Protein AF-A0A2P2K068-F1 (afdb_monomer)

Radius of gyration: 18.0 Å; Cα contacts (8 Å, |Δi|>4): 274; chains: 1; bounding box: 45×31×57 Å

Nearest PDB structures (foldseek):
  8e28-assembly1_A  TM=6.697E-01  e=1.776E-04  Homo sapiens
  8e29-assembly1_A  TM=6.678E-01  e=9.576E-04  Homo sapiens
  8e2a-assembly1_A  TM=6.543E-01  e=8.526E-04  Homo sapiens
  5xgu-assembly2_B  TM=5.457E-01  e=2.888E-03  Escherichia coli DEC6A
  5xgu-assembly1_A  TM=5.572E-01  e=1.234E-02  Escherichia coli DEC6A

Secondary structure (DSSP, 8-state):
-HHHHHHHSEEEEEEEEEEE-SSEEEEEETTTTEEEEEE-TTBTTEEEEEEGGGTEEEEEE--S----SSS-TT-PBPGGGTEEEE-TTGGG-TT-S------------------TTSSPPEESSEEEETT-EEEEEEEEE--SSS--EEEEEEEEE-S--

Mean predicted aligned error: 11.6 Å

Organism: Rhizophora mucronata (NCBI:txid61149)

InterPro domains:
  IPR050180 RNR Ribonuclease [PTHR23355] (1-158)

Solvent-accessible surface area (backbone atoms only — not comparable to full-atom values): 10003 Å² total; per-residue (Å²): 108,68,73,50,27,73,71,58,53,59,44,81,44,60,25,34,27,75,40,74,59,84,46,39,34,31,32,35,30,69,92,74,75,43,77,47,75,48,65,63,55,58,31,46,54,50,45,76,46,66,38,77,95,73,62,30,38,37,41,31,78,45,88,70,84,69,80,62,92,68,74,74,97,82,76,65,42,61,45,71,71,44,34,49,76,43,58,73,76,68,74,77,68,84,87,76,87,80,92,83,81,91,83,87,89,74,95,68,79,80,70,88,70,76,61,95,84,73,74,68,58,44,53,61,69,34,80,47,47,69,65,38,77,44,42,27,36,35,26,65,35,71,63,78,97,49,74,76,44,78,42,65,20,37,29,30,26,48,93,77,130

pLDDT: mean 76.34, std 20.81, range [30.78, 97.69]

Sequence (161 aa):
MWALLKKREVILSEARVLGLGPRFMSIYIGKLAVERRIYYDDIENLKVEWLEATSALVLNLFVRKRSSRRSGPGYYRALEDVAWVVDPYDLGETGTFGQNAKEPGAAARRIDFIPRSVIDPMVFPLTIRLLSTIPVALHAVGGGDGPIDIGVRLLISSYLR

Structure (mmCIF, N/CA/C/O backbone):
data_AF-A0A2P2K068-F1
#
_entry.id   AF-A0A2P2K068-F1
#
loop_
_atom_site.group_PDB
_atom_site.id
_atom_site.type_symbol
_atom_site.label_atom_id
_atom_site.label_alt_id
_atom_site.label_comp_id
_atom_site.label_asym_id
_atom_site.label_entity_id
_atom_site.label_seq_id
_atom_site.pdbx_PDB_ins_code
_atom_site.Cartn_x
_atom_site.Cartn_y
_atom_site.Cartn_z
_atom_site.occupancy
_atom_site.B_iso_or_equiv
_atom_site.auth_seq_id
_atom_site.auth_comp_id
_atom_site.auth_asym_id
_atom_site.auth_atom_id
_atom_site.pdbx_PDB_model_num
ATOM 1 N N . MET A 1 1 ? -19.246 -0.261 12.179 1.00 59.47 1 MET A N 1
ATOM 2 C CA . MET A 1 1 ? -18.003 0.215 11.531 1.00 59.47 1 MET A CA 1
ATOM 3 C C . MET A 1 1 ? -18.280 1.052 10.285 1.00 59.47 1 MET A C 1
ATOM 5 O O . MET A 1 1 ? -17.797 2.170 10.230 1.00 59.47 1 MET A O 1
ATOM 9 N N . TRP A 1 2 ? -19.137 0.601 9.361 1.00 63.69 2 TRP A N 1
ATOM 10 C CA . TRP A 1 2 ? -19.621 1.417 8.232 1.00 63.69 2 TRP A CA 1
ATOM 11 C C . TRP A 1 2 ? -20.169 2.797 8.639 1.00 63.69 2 TRP A C 1
ATOM 13 O O . TRP A 1 2 ? -19.752 3.817 8.105 1.00 63.69 2 TRP A O 1
ATOM 23 N N . ALA A 1 3 ? -21.009 2.851 9.680 1.00 57.28 3 ALA A N 1
ATOM 24 C CA . ALA A 1 3 ? -21.514 4.112 10.232 1.00 57.28 3 ALA A CA 1
ATOM 25 C C . ALA A 1 3 ? -20.405 5.073 10.717 1.00 57.28 3 ALA A C 1
ATOM 27 O O . ALA A 1 3 ? -20.621 6.278 10.766 1.00 57.28 3 ALA A O 1
ATOM 28 N N . LEU A 1 4 ? -19.218 4.555 11.066 1.00 59.84 4 LEU A N 1
ATOM 29 C CA . LEU A 1 4 ? -18.063 5.365 11.462 1.00 59.84 4 LEU A CA 1
ATOM 30 C C . LEU A 1 4 ? -17.297 5.885 10.245 1.00 59.84 4 LEU A C 1
ATOM 32 O O . LEU A 1 4 ? -16.911 7.046 10.265 1.00 59.84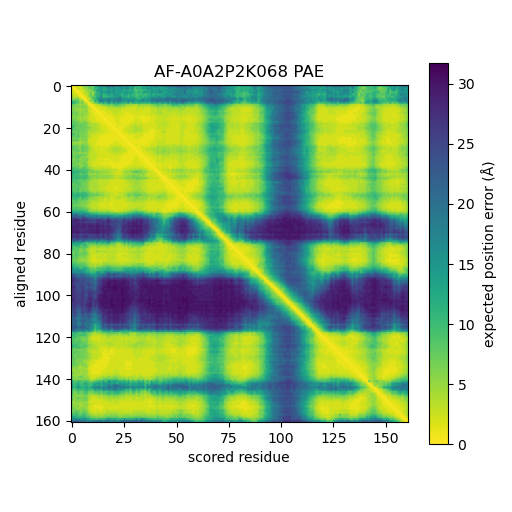 4 LEU A O 1
ATOM 36 N N . LEU A 1 5 ? -17.132 5.081 9.187 1.00 61.94 5 LEU A N 1
ATOM 37 C CA . LEU A 1 5 ? -16.558 5.549 7.917 1.00 61.94 5 LEU A CA 1
ATOM 38 C C . LEU A 1 5 ? -17.440 6.633 7.287 1.00 61.94 5 LEU A C 1
ATOM 40 O O . LEU A 1 5 ? -16.932 7.674 6.892 1.00 61.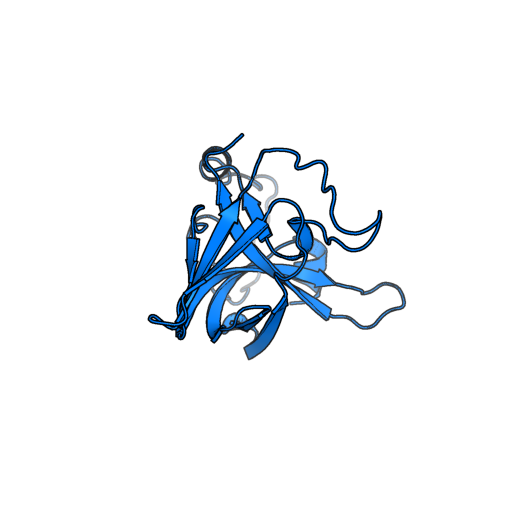94 5 LEU A O 1
ATOM 44 N N . LYS A 1 6 ? -18.768 6.455 7.312 1.00 62.25 6 LYS A N 1
ATOM 45 C CA . LYS A 1 6 ? -19.722 7.470 6.836 1.00 62.25 6 LYS A CA 1
ATOM 46 C C . LYS A 1 6 ? -19.672 8.772 7.652 1.00 62.25 6 LYS A C 1
ATOM 48 O O . LYS A 1 6 ? -19.990 9.828 7.128 1.00 62.25 6 LYS A O 1
ATOM 53 N N . LYS A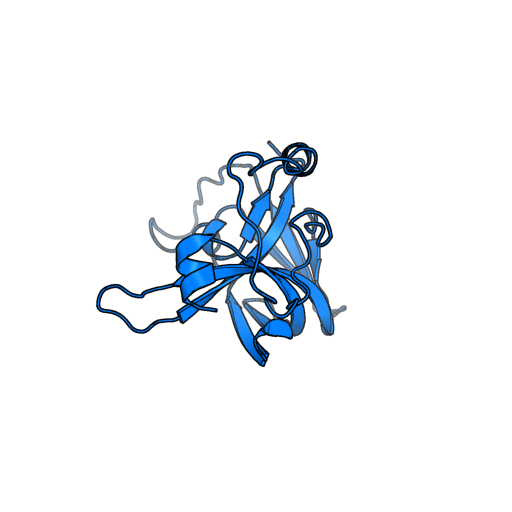 1 7 ? -19.304 8.699 8.938 1.00 58.38 7 LYS A N 1
ATOM 54 C CA . LYS A 1 7 ? -19.302 9.845 9.867 1.00 58.38 7 LYS A CA 1
ATOM 55 C C . LYS A 1 7 ? -17.944 10.548 9.990 1.00 58.38 7 LYS A C 1
ATOM 57 O O . LYS A 1 7 ? -17.919 11.730 10.309 1.00 58.38 7 LYS A O 1
ATOM 62 N N . ARG A 1 8 ? -16.828 9.825 9.832 1.00 57.06 8 ARG A N 1
ATOM 63 C CA . ARG A 1 8 ? -15.454 10.341 10.008 1.00 57.06 8 ARG A CA 1
ATOM 64 C C . ARG A 1 8 ? -14.653 10.439 8.709 1.00 57.06 8 ARG A C 1
ATOM 66 O O . ARG A 1 8 ? -13.499 10.845 8.789 1.00 57.06 8 ARG A O 1
ATOM 73 N N . GLU A 1 9 ? -15.255 10.068 7.578 1.00 71.81 9 GLU A N 1
ATOM 74 C CA . GLU A 1 9 ? -14.709 10.015 6.208 1.00 71.81 9 GLU A CA 1
ATOM 75 C C . GLU A 1 9 ? -13.498 9.080 6.028 1.00 71.81 9 GLU A C 1
ATOM 77 O O . GLU A 1 9 ? -13.494 8.259 5.111 1.00 71.81 9 GLU A O 1
ATOM 82 N N . VAL A 1 10 ? -12.517 9.120 6.939 1.00 79.81 10 VAL A N 1
ATOM 83 C CA . VAL A 1 10 ? -11.271 8.350 6.895 1.00 79.81 10 VAL A CA 1
ATOM 84 C C . VAL A 1 10 ? -10.909 7.772 8.275 1.00 79.81 10 VAL A C 1
ATOM 86 O O . VAL A 1 10 ? -10.924 8.470 9.294 1.00 79.81 10 VAL A O 1
ATOM 89 N N . ILE A 1 11 ? -10.551 6.483 8.321 1.00 86.81 11 ILE A N 1
ATOM 90 C CA . ILE A 1 11 ? -10.060 5.765 9.512 1.00 86.81 11 ILE A CA 1
ATOM 91 C C . ILE A 1 11 ? -8.632 5.271 9.260 1.00 86.81 11 ILE A C 1
ATOM 93 O O . ILE A 1 11 ? -8.381 4.596 8.269 1.00 86.81 11 ILE A O 1
ATOM 97 N N . LEU A 1 12 ? -7.708 5.540 10.185 1.00 89.38 12 LEU A N 1
ATOM 98 C CA . LEU A 1 12 ? -6.319 5.083 10.078 1.00 89.38 12 LEU A CA 1
ATOM 99 C C . LEU A 1 12 ? -6.126 3.673 10.663 1.00 89.38 12 LEU A C 1
ATOM 101 O O . LEU A 1 12 ? -6.655 3.317 11.729 1.00 89.38 12 LEU A O 1
ATOM 105 N N . SER A 1 13 ? -5.338 2.857 9.974 1.00 90.81 13 SER A N 1
ATOM 106 C CA . SER A 1 13 ? -4.965 1.511 10.406 1.00 90.81 13 SER A CA 1
ATOM 107 C C . SER A 1 13 ? -3.571 1.160 9.920 1.00 90.81 13 SER A C 1
ATOM 109 O O . SER A 1 13 ? -3.098 1.700 8.933 1.00 90.81 13 SER A O 1
ATOM 111 N N . GLU A 1 14 ? -2.941 0.198 10.574 1.00 94.00 14 GLU A N 1
ATOM 112 C CA . GLU A 1 14 ? -1.826 -0.524 9.981 1.00 94.00 14 GLU A CA 1
ATOM 113 C C . GLU A 1 14 ? -2.354 -1.667 9.109 1.00 94.00 14 GLU A C 1
ATOM 115 O O . GLU A 1 14 ? -3.426 -2.234 9.377 1.00 94.00 14 GLU A O 1
ATOM 120 N N . ALA A 1 15 ? -1.597 -2.000 8.072 1.00 96.38 15 ALA A N 1
ATOM 121 C CA . ALA A 1 15 ? -1.810 -3.153 7.218 1.00 96.38 15 ALA A CA 1
ATOM 122 C C . ALA A 1 15 ? -0.482 -3.870 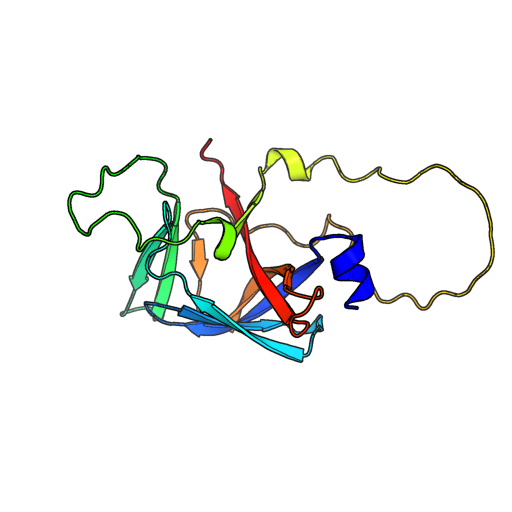6.962 1.00 96.38 15 ALA A C 1
ATOM 124 O O . ALA A 1 15 ? 0.579 -3.248 6.936 1.00 96.38 15 ALA A O 1
ATOM 125 N N . ARG A 1 16 ? -0.531 -5.187 6.761 1.00 97.50 16 ARG A N 1
ATOM 126 C CA . ARG A 1 16 ? 0.648 -6.000 6.442 1.00 97.50 16 ARG A CA 1
ATOM 127 C C . ARG A 1 16 ? 0.675 -6.316 4.955 1.00 97.50 16 ARG A C 1
ATOM 129 O O . ARG A 1 16 ? -0.322 -6.788 4.420 1.00 97.50 16 ARG A O 1
ATOM 136 N N . VAL A 1 17 ? 1.803 -6.088 4.294 1.00 97.69 17 VAL A N 1
ATOM 137 C CA . VAL A 1 17 ? 1.971 -6.409 2.869 1.00 97.69 17 VAL A CA 1
ATOM 138 C C . VAL A 1 17 ? 2.061 -7.925 2.694 1.00 97.69 17 VAL A C 1
ATOM 140 O O . VAL A 1 17 ? 2.982 -8.548 3.213 1.00 97.69 17 VAL A O 1
ATOM 143 N N . LEU A 1 18 ? 1.116 -8.525 1.974 1.00 97.19 18 LEU A N 1
ATOM 144 C CA . LEU A 1 18 ? 1.071 -9.969 1.710 1.00 97.19 18 LEU A CA 1
ATOM 145 C C . LEU A 1 18 ? 1.621 -10.340 0.334 1.00 97.19 18 LEU A C 1
ATOM 147 O O . LEU A 1 18 ? 2.193 -11.413 0.174 1.00 97.19 18 LEU A O 1
ATOM 151 N N . GLY A 1 19 ? 1.460 -9.455 -0.644 1.00 95.81 19 GLY A N 1
ATOM 152 C CA . GLY A 1 19 ? 1.943 -9.630 -2.006 1.00 95.81 19 GLY A CA 1
ATOM 153 C C . GLY A 1 19 ? 2.473 -8.310 -2.537 1.00 95.81 19 GLY A C 1
ATOM 154 O O . GLY A 1 19 ? 1.914 -7.251 -2.254 1.00 95.81 19 GLY A O 1
ATOM 155 N N . LEU A 1 20 ? 3.561 -8.364 -3.297 1.00 95.62 20 LEU A N 1
ATOM 156 C CA . LEU A 1 20 ? 4.216 -7.185 -3.847 1.00 95.62 20 LEU A CA 1
ATOM 157 C C . LEU A 1 20 ? 4.668 -7.482 -5.275 1.00 95.62 20 LEU A C 1
ATOM 159 O O . LEU A 1 20 ? 5.215 -8.552 -5.537 1.00 95.62 20 LEU A O 1
ATOM 163 N N . GLY A 1 21 ? 4.430 -6.551 -6.193 1.00 94.38 21 GLY A N 1
ATOM 164 C CA . GLY A 1 21 ? 4.835 -6.698 -7.588 1.00 94.38 21 GLY A CA 1
ATOM 165 C C . GLY A 1 21 ? 5.025 -5.358 -8.296 1.00 94.38 21 GLY A C 1
ATOM 166 O O . GLY A 1 21 ? 4.999 -4.306 -7.668 1.00 94.38 21 GLY A O 1
ATOM 167 N N . PRO A 1 22 ? 5.199 -5.345 -9.622 1.00 91.94 22 PRO A N 1
ATOM 168 C CA . PRO A 1 22 ? 5.439 -4.103 -10.356 1.00 91.94 22 PRO A CA 1
ATOM 169 C C . PRO A 1 22 ? 4.177 -3.256 -10.597 1.00 91.94 22 PRO A C 1
ATOM 171 O O . PRO A 1 22 ? 4.303 -2.076 -10.903 1.00 91.94 22 PRO A O 1
ATOM 174 N N . ARG A 1 23 ? 2.968 -3.827 -10.473 1.00 93.06 23 ARG A N 1
ATOM 175 C CA . ARG A 1 23 ? 1.693 -3.133 -10.775 1.00 93.06 23 ARG A CA 1
ATOM 176 C C . ARG A 1 23 ? 0.788 -2.923 -9.565 1.00 93.06 23 ARG A C 1
ATOM 178 O O . ARG A 1 23 ? 0.034 -1.957 -9.509 1.00 93.06 23 ARG A O 1
ATOM 185 N N . PHE A 1 24 ? 0.832 -3.849 -8.613 1.00 95.31 24 PHE A N 1
ATOM 186 C CA . PHE A 1 24 ? -0.022 -3.813 -7.436 1.00 95.31 24 PHE A CA 1
ATOM 187 C C . PHE A 1 24 ? 0.650 -4.482 -6.242 1.00 95.31 24 PHE A C 1
ATOM 189 O O . PHE A 1 24 ? 1.530 -5.335 -6.396 1.00 95.31 24 PHE A O 1
ATOM 196 N N . MET A 1 25 ? 0.158 -4.137 -5.057 1.00 96.62 25 MET A N 1
ATOM 197 C CA . MET A 1 25 ? 0.423 -4.854 -3.814 1.00 96.62 25 MET A CA 1
ATOM 198 C C . MET A 1 25 ? -0.887 -5.392 -3.245 1.00 96.62 25 MET A C 1
ATOM 200 O O . MET A 1 25 ? -1.940 -4.775 -3.426 1.00 96.62 25 MET A O 1
ATOM 204 N N . SER A 1 26 ? -0.831 -6.519 -2.542 1.00 97.38 26 SER A N 1
ATOM 205 C CA . SER A 1 26 ? -1.915 -6.959 -1.669 1.00 97.38 26 SER A CA 1
ATOM 206 C C . SER A 1 26 ? -1.538 -6.745 -0.212 1.00 97.38 26 SER A C 1
ATOM 208 O O . SER A 1 26 ? -0.400 -6.975 0.204 1.00 97.38 26 SER A O 1
ATOM 210 N N . ILE A 1 27 ? -2.499 -6.263 0.563 1.00 97.69 27 ILE A N 1
ATOM 211 C CA . ILE A 1 27 ? -2.328 -5.873 1.955 1.00 97.69 27 ILE A CA 1
ATOM 212 C C . ILE A 1 27 ? -3.431 -6.489 2.804 1.00 97.69 27 ILE A C 1
ATOM 214 O O . ILE A 1 27 ? -4.577 -6.593 2.374 1.00 97.69 27 ILE A O 1
ATOM 218 N N . TYR A 1 28 ? -3.093 -6.860 4.030 1.00 97.50 28 TYR A N 1
ATOM 219 C CA . TYR A 1 28 ? -4.032 -7.366 5.017 1.00 97.50 28 TYR A CA 1
ATOM 220 C C . TYR A 1 28 ? -4.248 -6.344 6.122 1.00 97.50 28 TYR A C 1
ATOM 222 O O . TYR A 1 28 ? -3.300 -5.937 6.798 1.00 97.50 28 TYR A O 1
ATOM 230 N N . ILE A 1 29 ? -5.500 -5.945 6.324 1.00 95.00 29 ILE A N 1
ATOM 231 C CA . ILE A 1 29 ? -5.886 -4.977 7.351 1.00 95.00 29 ILE A CA 1
ATOM 232 C C . ILE A 1 29 ? -6.376 -5.748 8.570 1.00 95.00 29 ILE A C 1
ATOM 234 O O . ILE A 1 29 ? -7.519 -6.207 8.610 1.00 95.00 29 ILE A O 1
ATOM 238 N N . GLY A 1 30 ? -5.527 -5.849 9.594 1.00 89.94 30 GLY A N 1
ATOM 239 C CA . GLY A 1 30 ? -5.821 -6.645 10.790 1.00 89.94 30 GLY A CA 1
ATOM 240 C C . GLY A 1 30 ? -7.105 -6.224 11.508 1.00 89.94 30 GLY A C 1
ATOM 241 O O . GLY A 1 30 ? -7.880 -7.078 11.922 1.00 89.94 30 GLY A O 1
ATOM 242 N N . LYS A 1 31 ? -7.392 -4.915 11.572 1.00 87.19 31 LYS A N 1
ATOM 243 C CA . LYS A 1 31 ? -8.605 -4.383 12.226 1.00 87.19 31 LYS A CA 1
ATOM 244 C C . LYS A 1 31 ? -9.912 -4.810 11.552 1.00 87.19 31 LYS A C 1
ATOM 246 O O . LYS A 1 31 ? -10.959 -4.777 12.191 1.00 87.19 31 LYS A O 1
ATOM 251 N N . LEU A 1 32 ? -9.856 -5.146 10.265 1.00 86.44 32 LEU A N 1
ATOM 252 C CA . LEU A 1 32 ? -11.014 -5.535 9.461 1.00 86.44 32 LEU A CA 1
ATOM 253 C C . LEU A 1 32 ? -11.026 -7.030 9.126 1.00 86.44 32 LEU A C 1
ATOM 255 O O . LEU A 1 32 ? -12.050 -7.522 8.670 1.00 86.44 32 LEU A O 1
ATOM 259 N N . ALA A 1 33 ? -9.905 -7.727 9.330 1.00 91.38 33 ALA A N 1
ATOM 260 C CA . ALA A 1 33 ? -9.677 -9.089 8.861 1.00 91.38 33 ALA A CA 1
ATOM 261 C C . ALA A 1 33 ? -9.962 -9.266 7.355 1.00 91.38 33 ALA A C 1
ATOM 263 O O . ALA A 1 33 ? -10.535 -10.266 6.932 1.00 91.38 33 ALA A O 1
ATOM 264 N N . VAL A 1 34 ? -9.564 -8.280 6.538 1.00 92.56 34 VAL A N 1
ATOM 265 C CA . VAL A 1 34 ? -9.745 -8.306 5.076 1.00 92.56 34 VAL A CA 1
ATOM 266 C C . VAL A 1 34 ? -8.432 -8.083 4.337 1.00 92.56 34 VAL A C 1
ATOM 268 O O . VAL A 1 34 ? -7.572 -7.318 4.783 1.00 92.56 34 VAL A O 1
ATOM 271 N N . GLU A 1 35 ? -8.319 -8.715 3.172 1.00 95.62 35 GLU A N 1
ATOM 272 C CA . GLU A 1 35 ? -7.270 -8.451 2.191 1.00 95.62 35 GLU A CA 1
ATOM 273 C C . GLU A 1 35 ? -7.757 -7.441 1.143 1.00 95.62 35 GLU A C 1
ATOM 275 O O . GLU A 1 35 ? -8.909 -7.480 0.704 1.00 95.62 35 GLU A O 1
ATOM 280 N N . ARG A 1 36 ? -6.878 -6.523 0.736 1.00 95.06 36 ARG A N 1
ATOM 281 C CA . ARG A 1 36 ? -7.136 -5.519 -0.301 1.00 95.06 36 ARG A CA 1
ATOM 282 C C . ARG A 1 36 ? -5.967 -5.415 -1.259 1.00 95.06 36 ARG A C 1
ATOM 284 O O . ARG A 1 36 ? -4.820 -5.584 -0.862 1.00 95.06 36 ARG A O 1
ATOM 291 N N . ARG A 1 37 ? -6.263 -5.104 -2.521 1.00 95.25 37 ARG A N 1
ATOM 292 C CA . ARG A 1 37 ? -5.251 -4.795 -3.534 1.00 95.25 37 ARG A CA 1
ATOM 293 C C . ARG A 1 37 ? -5.188 -3.296 -3.764 1.00 95.25 37 ARG A C 1
ATOM 295 O O . ARG A 1 37 ? -6.224 -2.667 -3.952 1.00 95.25 37 ARG A O 1
ATOM 302 N N . ILE A 1 38 ? -3.975 -2.760 -3.779 1.00 94.88 38 ILE A N 1
ATOM 303 C CA . ILE A 1 38 ? -3.691 -1.384 -4.177 1.00 94.88 38 ILE A CA 1
ATOM 304 C C . ILE A 1 38 ? -2.941 -1.452 -5.502 1.00 94.88 38 ILE A C 1
ATOM 306 O O . ILE A 1 38 ? -1.831 -1.984 -5.558 1.00 94.88 38 ILE A O 1
ATOM 310 N N . TYR A 1 39 ? -3.568 -0.936 -6.557 1.00 94.00 39 TYR A N 1
ATOM 311 C CA . TYR A 1 39 ? -2.972 -0.798 -7.881 1.00 94.00 39 TYR A CA 1
ATOM 312 C C . TYR A 1 39 ? -2.294 0.561 -7.973 1.00 94.00 39 TYR A C 1
ATOM 314 O O . TYR A 1 39 ? -2.937 1.582 -7.757 1.00 94.00 39 TYR A O 1
ATOM 322 N N . TYR A 1 40 ? -1.003 0.566 -8.272 1.00 91.69 40 TYR A N 1
ATOM 323 C CA . TYR A 1 40 ? -0.195 1.781 -8.418 1.00 91.69 40 TYR A CA 1
ATOM 324 C C . TYR A 1 40 ? 0.420 1.892 -9.813 1.00 91.69 40 TYR A C 1
ATOM 326 O O . TYR A 1 40 ? 1.289 2.730 -10.047 1.00 91.69 40 TYR A O 1
ATOM 334 N N . ASP A 1 41 ? -0.028 1.060 -10.750 1.00 88.38 41 ASP A N 1
ATOM 335 C CA . ASP A 1 41 ? 0.186 1.305 -12.165 1.00 88.38 41 ASP A CA 1
ATOM 336 C C . ASP A 1 41 ? -0.609 2.533 -12.625 1.00 88.38 41 ASP A C 1
ATOM 338 O O . ASP A 1 41 ? -1.676 2.846 -12.093 1.00 88.38 41 ASP A O 1
ATOM 342 N N . ASP A 1 42 ? -0.037 3.256 -13.588 1.00 86.25 42 ASP A N 1
ATOM 343 C CA . ASP A 1 42 ? -0.664 4.399 -14.255 1.00 86.25 42 ASP A CA 1
ATOM 344 C C . ASP A 1 42 ? -1.246 5.458 -13.298 1.00 86.25 42 ASP A C 1
ATOM 346 O O . ASP A 1 42 ? -2.288 6.052 -13.561 1.00 86.25 42 ASP A O 1
ATOM 350 N N . ILE A 1 43 ? -0.559 5.730 -12.185 1.00 88.94 43 ILE A N 1
ATOM 351 C CA . ILE A 1 43 ? -0.917 6.815 -11.264 1.00 88.94 43 ILE A CA 1
ATOM 352 C C . ILE A 1 43 ? -0.194 8.100 -11.662 1.00 88.94 43 ILE A C 1
ATOM 354 O O . ILE A 1 43 ? 1.029 8.123 -11.837 1.00 88.94 43 ILE A O 1
ATOM 358 N N . GLU A 1 44 ? -0.944 9.191 -11.774 1.00 87.62 44 GLU A N 1
ATOM 359 C CA . GLU A 1 44 ? -0.375 10.513 -12.006 1.00 87.62 44 GLU A CA 1
ATOM 360 C C . GLU A 1 44 ? 0.565 10.911 -10.865 1.00 87.62 44 GLU A C 1
ATOM 362 O O . GLU A 1 44 ? 0.273 10.721 -9.686 1.00 87.62 44 GLU A O 1
ATOM 367 N N . ASN A 1 45 ? 1.702 11.513 -11.216 1.00 86.31 45 ASN A N 1
ATOM 368 C CA . ASN A 1 45 ? 2.670 12.069 -10.262 1.00 86.31 45 ASN A CA 1
ATOM 369 C C . ASN A 1 45 ? 3.304 11.047 -9.294 1.00 86.31 45 ASN A C 1
ATOM 371 O O . ASN A 1 45 ? 4.001 11.447 -8.360 1.00 86.31 45 ASN A O 1
ATOM 375 N N . LEU A 1 46 ? 3.141 9.742 -9.542 1.00 89.38 46 LEU A N 1
ATOM 376 C CA . LEU A 1 46 ? 3.778 8.664 -8.789 1.00 89.38 46 LEU A CA 1
ATOM 377 C C . LEU A 1 46 ? 4.783 7.921 -9.679 1.00 89.38 46 LEU A C 1
ATOM 379 O O . LEU A 1 46 ? 4.426 7.284 -10.668 1.00 89.38 46 LEU A O 1
ATOM 383 N N . LYS A 1 47 ? 6.067 7.979 -9.325 1.00 90.44 47 LYS A N 1
ATOM 384 C CA . LYS A 1 47 ? 7.093 7.115 -9.909 1.00 90.44 47 LYS A CA 1
ATOM 385 C C . LYS A 1 47 ? 7.111 5.798 -9.139 1.00 90.44 47 LYS A C 1
ATOM 387 O O . LYS A 1 47 ? 7.349 5.791 -7.933 1.00 90.44 47 LYS A O 1
ATOM 392 N N . VAL A 1 48 ? 6.927 4.702 -9.865 1.00 91.94 48 VAL A N 1
ATOM 393 C CA . VAL A 1 48 ? 7.008 3.338 -9.342 1.00 91.94 48 VAL A CA 1
ATOM 394 C C . VAL A 1 48 ? 8.243 2.655 -9.908 1.00 91.94 48 VAL A C 1
ATOM 396 O O . VAL A 1 48 ? 8.452 2.645 -11.121 1.00 91.94 48 VAL A O 1
ATOM 399 N N . GLU A 1 49 ? 9.069 2.093 -9.035 1.00 94.19 49 GLU A N 1
ATOM 400 C CA . GLU A 1 49 ? 10.267 1.350 -9.410 1.00 94.19 49 GLU A CA 1
ATOM 401 C C . GLU A 1 49 ? 10.278 -0.002 -8.692 1.00 94.19 49 GLU A C 1
ATOM 403 O O . GLU A 1 49 ? 10.249 -0.076 -7.464 1.00 94.19 49 GLU A O 1
ATOM 408 N N . TRP A 1 50 ? 10.272 -1.079 -9.477 1.00 95.12 50 TRP A N 1
ATOM 409 C CA . TRP A 1 50 ? 10.338 -2.447 -8.975 1.00 95.12 50 TRP A CA 1
ATOM 410 C C . TRP A 1 50 ? 11.784 -2.932 -9.000 1.00 95.12 50 TRP A C 1
ATOM 412 O O . TRP A 1 50 ? 12.403 -3.007 -10.062 1.00 95.12 50 TRP A O 1
ATOM 422 N N . LEU A 1 51 ? 12.319 -3.262 -7.828 1.00 94.88 51 LEU A N 1
ATOM 423 C CA . LEU A 1 51 ? 13.676 -3.765 -7.675 1.00 94.88 51 LEU A CA 1
ATOM 424 C C . LEU A 1 51 ? 13.646 -5.293 -7.647 1.00 94.88 51 LEU A C 1
ATOM 426 O O . LEU A 1 51 ? 13.508 -5.895 -6.582 1.00 94.88 51 LEU A O 1
ATOM 430 N N . GLU A 1 52 ? 13.797 -5.924 -8.814 1.00 92.19 52 GLU A N 1
ATOM 431 C CA . GLU A 1 52 ? 13.741 -7.388 -8.958 1.00 92.19 52 GLU A CA 1
ATOM 432 C C . GLU A 1 52 ? 14.719 -8.112 -8.020 1.00 92.19 52 GLU A C 1
ATOM 434 O O . GLU A 1 52 ? 14.335 -9.061 -7.341 1.00 92.19 52 GLU A O 1
ATOM 439 N N . ALA A 1 53 ? 15.954 -7.610 -7.904 1.00 93.75 53 ALA A N 1
ATOM 440 C CA . ALA A 1 53 ? 17.006 -8.229 -7.095 1.00 93.75 53 ALA A CA 1
ATOM 441 C C . ALA A 1 53 ? 16.683 -8.294 -5.591 1.00 93.75 53 ALA A C 1
ATOM 443 O O . 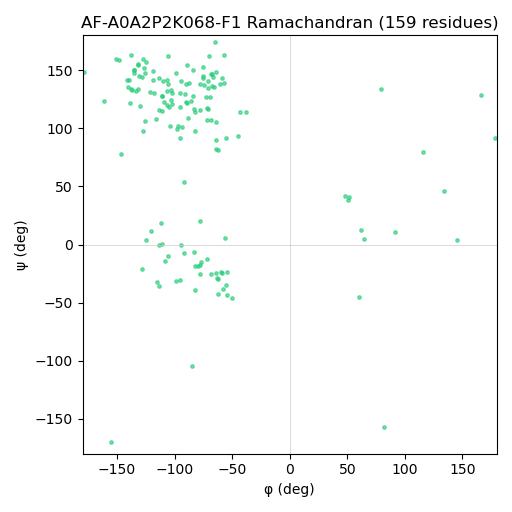ALA A 1 53 ? 17.151 -9.193 -4.898 1.00 93.75 53 ALA A O 1
ATOM 444 N N . THR A 1 54 ? 15.901 -7.343 -5.073 1.00 91.50 54 THR A N 1
ATOM 445 C CA . THR A 1 54 ? 15.546 -7.264 -3.645 1.00 91.50 54 THR A CA 1
ATOM 446 C C . THR A 1 54 ? 14.064 -7.508 -3.386 1.00 91.50 54 THR A C 1
ATOM 448 O O . THR A 1 54 ? 13.641 -7.481 -2.230 1.00 91.50 54 THR A O 1
ATOM 451 N N . SER A 1 55 ? 13.276 -7.750 -4.441 1.00 91.06 55 SER A N 1
ATOM 452 C CA . SER A 1 55 ? 11.813 -7.846 -4.392 1.00 91.06 55 SER A CA 1
ATOM 453 C C . SER A 1 55 ? 11.177 -6.687 -3.612 1.00 91.06 55 SER A C 1
ATOM 455 O O . SER A 1 55 ? 10.271 -6.883 -2.799 1.00 91.06 55 SER A O 1
ATOM 457 N N . ALA A 1 56 ? 11.698 -5.475 -3.824 1.00 95.00 56 ALA A N 1
ATOM 458 C CA . ALA A 1 56 ? 11.264 -4.262 -3.142 1.00 95.00 56 ALA A CA 1
ATOM 459 C C . ALA A 1 56 ? 10.602 -3.290 -4.122 1.00 95.00 56 ALA A C 1
ATOM 461 O O . ALA A 1 56 ? 11.023 -3.144 -5.270 1.00 95.00 56 ALA A O 1
ATOM 462 N N . LEU A 1 57 ? 9.576 -2.599 -3.640 1.00 95.94 57 LEU A N 1
ATOM 463 C CA . LEU A 1 57 ? 8.864 -1.570 -4.382 1.00 95.94 57 LEU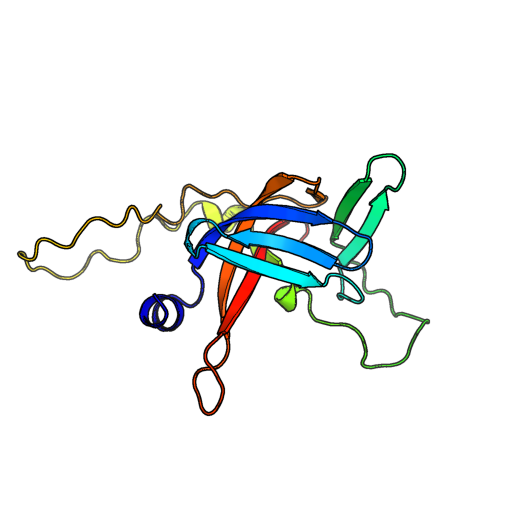 A CA 1
ATOM 464 C C . LEU A 1 57 ? 9.307 -0.202 -3.881 1.00 95.94 57 LEU A C 1
ATOM 466 O O . LEU A 1 57 ? 9.174 0.080 -2.693 1.00 95.94 57 LEU A O 1
ATOM 470 N N . VAL A 1 58 ? 9.779 0.658 -4.774 1.00 95.38 58 VAL A N 1
ATOM 471 C CA . VAL A 1 58 ? 10.085 2.052 -4.455 1.00 95.38 58 VAL A CA 1
ATOM 472 C C . VAL A 1 58 ? 9.021 2.948 -5.075 1.00 95.38 58 VAL A C 1
ATOM 474 O O . VAL A 1 58 ? 8.828 2.963 -6.291 1.00 95.38 58 VAL A O 1
ATOM 477 N N . LEU A 1 59 ? 8.332 3.699 -4.223 1.00 93.88 59 LEU A N 1
ATOM 478 C CA . LEU A 1 59 ? 7.354 4.711 -4.592 1.00 93.88 59 LEU A CA 1
ATOM 479 C C . LEU A 1 59 ? 7.965 6.091 -4.358 1.00 93.88 59 LEU A C 1
ATOM 481 O O . LEU A 1 59 ? 8.528 6.354 -3.297 1.00 93.88 59 LEU A O 1
ATOM 485 N N . ASN A 1 60 ? 7.854 6.988 -5.331 1.00 91.88 60 ASN A N 1
ATOM 486 C CA . ASN A 1 60 ? 8.338 8.358 -5.196 1.00 91.88 60 ASN A CA 1
ATOM 487 C C . ASN A 1 60 ? 7.367 9.354 -5.831 1.00 91.88 60 ASN A C 1
ATOM 489 O O . ASN A 1 60 ? 6.834 9.090 -6.907 1.00 91.88 60 ASN A O 1
ATOM 493 N N . LEU A 1 61 ? 7.180 10.513 -5.204 1.00 88.06 61 LEU A N 1
ATOM 494 C CA . LEU A 1 61 ? 6.416 11.603 -5.803 1.00 88.06 61 LEU A CA 1
ATOM 495 C C . LEU A 1 61 ? 7.226 12.309 -6.882 1.00 88.06 61 LEU A C 1
ATOM 497 O O . LEU A 1 61 ? 8.437 12.512 -6.762 1.00 88.06 61 LEU A O 1
ATOM 501 N N . PHE A 1 62 ? 6.538 12.727 -7.937 1.00 75.88 62 PHE A N 1
ATOM 502 C CA . PHE A 1 62 ? 7.124 13.502 -9.016 1.00 75.88 62 PHE A CA 1
ATOM 503 C C . PHE A 1 62 ? 6.318 14.784 -9.233 1.00 75.88 62 PHE A C 1
ATOM 505 O O . PHE A 1 62 ? 5.229 14.756 -9.789 1.00 75.88 62 PHE A O 1
ATOM 512 N N . VAL A 1 63 ? 6.873 15.924 -8.809 1.00 64.62 63 VAL A N 1
ATOM 513 C CA . VAL A 1 63 ? 6.201 17.242 -8.875 1.00 64.62 63 VAL A CA 1
ATOM 514 C C . VAL A 1 63 ? 6.262 17.861 -10.278 1.00 64.62 63 VAL A C 1
ATOM 516 O O . VAL A 1 63 ? 5.493 18.755 -10.629 1.00 64.62 63 VAL A O 1
ATOM 519 N N . ARG A 1 64 ? 7.176 17.402 -11.140 1.00 56.78 64 ARG A N 1
ATOM 520 C CA . ARG A 1 64 ? 7.290 17.973 -12.485 1.00 56.78 64 ARG A CA 1
ATOM 521 C C . ARG A 1 64 ? 6.176 17.426 -13.368 1.00 56.78 64 ARG A C 1
ATOM 523 O O . ARG A 1 64 ? 6.211 16.247 -13.715 1.00 56.78 64 ARG A O 1
ATOM 530 N N . LYS A 1 65 ? 5.281 18.321 -13.814 1.00 50.81 65 LYS A N 1
ATOM 531 C CA . LYS A 1 65 ? 4.407 18.141 -14.984 1.00 50.81 65 LYS A CA 1
ATOM 532 C C . LYS A 1 65 ? 5.234 17.563 -16.133 1.00 50.81 65 LYS A C 1
ATOM 534 O O . LYS A 1 65 ? 5.852 18.303 -16.898 1.00 50.81 65 LYS A O 1
ATOM 539 N N . ARG A 1 66 ? 5.267 16.240 -16.283 1.00 48.41 66 ARG A N 1
ATOM 540 C CA . ARG A 1 66 ? 5.574 15.673 -17.587 1.00 48.41 66 ARG A CA 1
ATOM 541 C C . ARG A 1 66 ? 4.332 15.957 -18.406 1.00 48.41 66 ARG A C 1
ATOM 543 O O . ARG A 1 66 ? 3.298 15.336 -18.198 1.00 48.41 66 ARG A O 1
ATOM 550 N N . SER A 1 67 ? 4.439 16.899 -19.335 1.00 46.38 67 SER A N 1
ATOM 551 C CA . SER A 1 67 ? 3.667 16.806 -20.564 1.00 46.38 67 SER A CA 1
ATOM 552 C C . SER A 1 67 ? 4.024 15.450 -21.171 1.00 46.38 67 SER A C 1
ATOM 554 O O . SER A 1 67 ? 5.065 15.282 -21.809 1.00 46.38 67 SER A O 1
ATOM 556 N N . SER A 1 68 ? 3.240 14.423 -20.838 1.00 50.06 68 SER A N 1
ATOM 557 C CA . SER A 1 68 ? 3.501 13.082 -21.324 1.00 50.06 68 SER A CA 1
ATOM 558 C C . SER A 1 68 ? 3.341 13.105 -22.838 1.00 50.06 68 SER A C 1
ATOM 560 O O . SER A 1 68 ? 2.240 13.168 -23.369 1.00 50.06 68 SER A O 1
ATOM 562 N N . ARG A 1 69 ? 4.467 13.060 -23.552 1.00 52.59 69 ARG A N 1
ATOM 563 C CA . ARG A 1 69 ? 4.515 12.757 -24.986 1.00 52.59 69 ARG A CA 1
ATOM 564 C C . ARG A 1 69 ? 4.375 11.252 -25.261 1.00 52.59 69 ARG A C 1
ATOM 566 O O . ARG A 1 69 ? 4.747 10.796 -26.338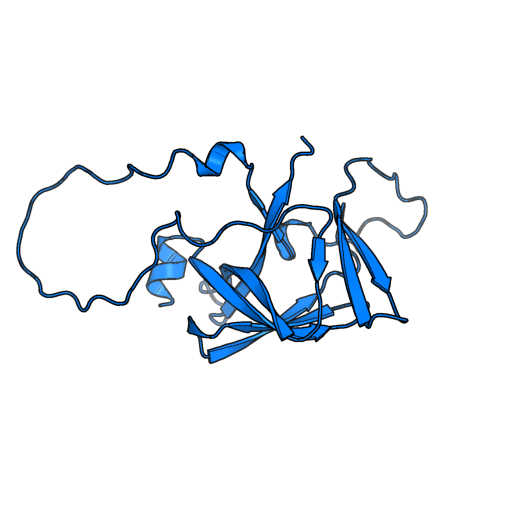 1.00 52.59 69 ARG A O 1
ATOM 573 N N . ARG A 1 70 ? 3.837 10.460 -24.328 1.00 55.16 70 ARG A N 1
ATOM 574 C CA . ARG A 1 70 ? 3.470 9.061 -24.573 1.00 55.16 70 ARG A CA 1
ATOM 575 C C . ARG A 1 70 ? 2.135 8.730 -23.918 1.00 55.16 70 ARG A C 1
ATOM 577 O O . ARG A 1 70 ? 2.000 8.782 -22.704 1.00 55.16 70 ARG A O 1
ATOM 584 N N . SER A 1 71 ? 1.217 8.295 -24.771 1.00 47.62 71 SER A N 1
ATOM 585 C CA . SER A 1 71 ? -0.150 7.871 -24.480 1.00 47.62 71 SER A CA 1
ATOM 586 C C . SER A 1 71 ? -1.148 9.010 -24.278 1.00 47.62 71 SER A C 1
ATOM 588 O O . SER A 1 71 ? -0.856 10.020 -23.647 1.00 47.62 71 SER A O 1
ATOM 590 N N . GLY A 1 72 ? -2.297 8.858 -24.934 1.00 53.09 72 GLY A N 1
ATOM 591 C CA . GLY A 1 72 ? -3.310 9.888 -25.116 1.00 53.09 72 GLY A CA 1
ATOM 592 C C . GLY A 1 72 ? -3.993 10.360 -23.825 1.00 53.09 72 GLY A C 1
ATOM 593 O O . GLY A 1 72 ? -3.767 9.814 -22.745 1.00 53.09 72 GLY A O 1
ATOM 594 N N . PRO A 1 73 ? -4.847 11.386 -23.943 1.00 47.97 73 PRO A N 1
ATOM 595 C CA . PRO A 1 73 ? -5.561 11.970 -22.817 1.00 47.97 73 PRO A CA 1
ATOM 596 C C . PRO A 1 73 ? -6.592 10.960 -22.290 1.00 47.97 73 PRO A C 1
ATOM 598 O O . PRO A 1 73 ? -7.596 10.725 -22.955 1.00 47.97 73 PRO A O 1
ATOM 601 N N . GLY A 1 74 ? -6.350 10.344 -21.126 1.00 57.03 74 GLY A N 1
ATOM 602 C CA . GLY A 1 74 ? -7.420 9.633 -20.406 1.00 57.03 74 GLY A CA 1
ATOM 603 C C . GLY A 1 74 ? -7.088 8.361 -19.620 1.00 57.03 74 GLY A C 1
ATOM 604 O O . GLY A 1 74 ? -8.026 7.761 -19.112 1.00 57.03 74 GLY A O 1
ATOM 605 N N . TYR A 1 75 ? -5.830 7.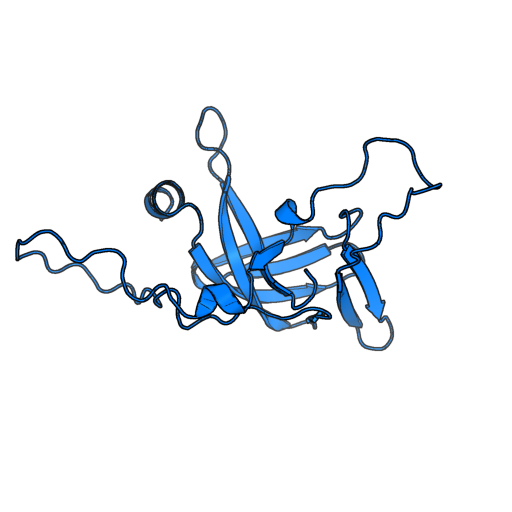918 -19.503 1.00 65.88 75 TYR A N 1
ATOM 606 C CA . TYR A 1 75 ? -5.533 6.619 -18.861 1.00 65.88 75 TYR A CA 1
ATOM 607 C C . TYR A 1 75 ? -4.922 6.675 -17.457 1.00 65.88 75 TYR A C 1
ATOM 609 O O . TYR A 1 75 ? -4.841 5.633 -16.814 1.00 65.88 75 TYR A O 1
ATOM 617 N N . TYR A 1 76 ? -4.498 7.842 -16.966 1.00 74.00 76 TYR A N 1
ATOM 618 C CA . TYR A 1 76 ? -3.874 7.925 -15.647 1.00 74.00 76 TYR A CA 1
ATOM 619 C C . TYR A 1 76 ? -4.909 8.174 -14.541 1.00 74.00 76 TYR A C 1
ATOM 621 O O . TYR A 1 76 ? -5.832 8.970 -14.710 1.00 74.00 76 TYR A O 1
ATOM 629 N N . ARG A 1 77 ? -4.755 7.477 -13.411 1.00 86.44 77 ARG A N 1
ATOM 630 C CA . ARG A 1 77 ? -5.569 7.661 -12.198 1.00 86.44 77 ARG A CA 1
ATOM 631 C C . ARG A 1 77 ? -4.957 8.716 -11.283 1.00 86.44 77 ARG A C 1
ATOM 633 O O . ARG A 1 77 ? -3.741 8.923 -11.288 1.00 86.44 77 ARG A O 1
ATOM 640 N N . ALA A 1 78 ? -5.790 9.346 -10.463 1.00 87.81 78 ALA A N 1
ATOM 641 C CA . ALA A 1 78 ? -5.328 10.359 -9.525 1.00 87.81 78 ALA A CA 1
ATOM 642 C C . ALA A 1 78 ? -4.472 9.724 -8.420 1.00 87.81 78 ALA A C 1
ATOM 644 O O . ALA A 1 78 ? -4.731 8.608 -7.970 1.00 87.81 78 ALA A O 1
ATOM 645 N N . LEU A 1 79 ? -3.475 10.461 -7.924 1.00 88.75 79 LEU A N 1
ATOM 646 C CA . LEU A 1 79 ? -2.672 10.036 -6.771 1.00 88.75 79 LEU A CA 1
ATOM 647 C C . LEU A 1 79 ? -3.544 9.720 -5.548 1.00 88.75 79 LEU A C 1
ATOM 649 O O . LEU A 1 79 ? -3.257 8.782 -4.804 1.00 88.75 79 LEU A O 1
ATOM 653 N N . GLU A 1 80 ? -4.628 10.475 -5.382 1.00 87.62 80 GLU A N 1
ATOM 654 C CA . GLU A 1 80 ? -5.597 10.313 -4.303 1.00 87.62 80 GLU A CA 1
ATOM 655 C C . GLU A 1 80 ? -6.263 8.935 -4.302 1.00 87.62 80 GLU A C 1
ATOM 657 O O . GLU A 1 80 ? -6.682 8.486 -3.241 1.00 87.62 80 GLU A O 1
ATOM 662 N N . ASP A 1 81 ? -6.314 8.223 -5.431 1.00 87.25 81 ASP A N 1
ATOM 663 C CA . ASP A 1 81 ? -6.871 6.866 -5.492 1.00 87.25 81 ASP A CA 1
ATOM 664 C C . ASP A 1 81 ? -6.000 5.851 -4.740 1.00 87.25 81 ASP A C 1
ATOM 666 O O . ASP A 1 81 ? -6.494 4.827 -4.264 1.00 87.25 81 ASP A O 1
ATOM 670 N N . VAL A 1 82 ? -4.703 6.141 -4.604 1.00 90.94 82 VAL A N 1
ATOM 671 C CA . VAL A 1 82 ? -3.695 5.224 -4.052 1.00 90.94 82 VAL A CA 1
ATOM 672 C C . VAL A 1 82 ? -3.120 5.716 -2.735 1.00 90.94 82 VAL A C 1
ATOM 674 O O . VAL A 1 82 ? -2.824 4.901 -1.859 1.00 90.94 82 VAL A O 1
ATOM 677 N N . ALA A 1 83 ? -2.955 7.025 -2.570 1.00 91.81 83 ALA A N 1
ATOM 678 C CA . ALA A 1 83 ? -2.289 7.622 -1.424 1.00 91.81 83 ALA A CA 1
ATOM 679 C C . ALA A 1 83 ? -3.109 8.775 -0.839 1.00 91.81 83 ALA A C 1
ATOM 681 O O . ALA A 1 83 ? -3.577 9.664 -1.543 1.00 91.81 83 ALA A O 1
ATOM 682 N N . TRP A 1 84 ? -3.237 8.772 0.484 1.00 91.12 84 TRP A N 1
ATOM 683 C CA . TRP A 1 84 ? -3.645 9.924 1.271 1.00 91.12 84 TRP A CA 1
ATOM 684 C C . TRP A 1 84 ? -2.377 10.648 1.725 1.00 91.12 84 TRP A C 1
ATOM 686 O O . TRP A 1 84 ? -1.685 10.176 2.633 1.00 91.12 84 TRP A O 1
ATOM 696 N N . VAL A 1 85 ? -2.046 11.744 1.039 1.00 88.94 85 VAL A N 1
ATOM 697 C CA . VAL A 1 85 ? -0.846 12.541 1.317 1.00 88.94 85 VAL A CA 1
ATOM 698 C C . VAL A 1 85 ? -1.173 13.616 2.349 1.00 88.94 85 VAL A C 1
ATOM 700 O O . VAL A 1 85 ? -2.066 14.428 2.127 1.00 88.94 85 VAL A O 1
ATOM 703 N N . VAL A 1 86 ? -0.458 13.614 3.472 1.00 87.12 86 VAL A N 1
ATOM 704 C CA . VAL A 1 86 ? -0.615 14.575 4.573 1.00 87.12 86 VAL A CA 1
ATOM 705 C C . VAL A 1 86 ? 0.600 15.496 4.626 1.00 87.12 86 VAL A C 1
ATOM 707 O O . VAL A 1 86 ? 1.730 15.037 4.438 1.00 87.12 86 VAL A O 1
ATOM 710 N N . ASP A 1 87 ? 0.383 16.783 4.898 1.00 81.50 87 ASP A N 1
ATOM 711 C CA . ASP A 1 87 ? 1.485 17.698 5.187 1.00 81.50 87 ASP A CA 1
ATOM 712 C C . ASP A 1 87 ? 2.099 17.319 6.554 1.00 81.50 87 ASP A C 1
ATOM 714 O O . ASP A 1 87 ? 1.369 17.205 7.546 1.00 81.50 87 ASP A O 1
ATOM 718 N N . PRO A 1 88 ? 3.422 17.094 6.653 1.00 73.94 88 PRO A N 1
ATOM 719 C CA . PRO A 1 88 ? 4.077 16.836 7.935 1.00 73.94 88 PRO A CA 1
ATOM 720 C C . PRO A 1 88 ? 3.823 17.924 8.997 1.00 73.94 88 PRO A C 1
ATOM 722 O O . PRO A 1 88 ? 3.904 17.616 10.186 1.00 73.94 88 PRO A O 1
ATOM 725 N N . TYR A 1 89 ? 3.500 19.163 8.607 1.00 66.25 89 TYR A N 1
ATOM 726 C CA . TYR A 1 89 ? 3.172 20.251 9.538 1.00 66.25 89 TYR A CA 1
ATOM 727 C C . TYR A 1 89 ? 1.746 20.159 10.109 1.00 66.25 89 TYR A C 1
ATOM 729 O O . TYR A 1 89 ? 1.516 20.605 11.233 1.00 66.25 89 TYR A O 1
ATOM 737 N N . ASP A 1 90 ? 0.815 19.508 9.408 1.00 66.38 90 ASP A N 1
ATOM 738 C CA . ASP A 1 90 ? -0.576 19.349 9.860 1.00 66.38 90 ASP A CA 1
ATOM 739 C C . ASP A 1 90 ? -0.726 18.272 10.952 1.00 66.38 90 ASP A C 1
ATOM 741 O O . ASP A 1 90 ? -1.742 18.211 11.654 1.00 66.38 90 ASP A O 1
ATOM 745 N N . LEU A 1 91 ? 0.295 17.423 11.143 1.00 56.50 91 LEU A N 1
ATOM 746 C CA . LEU A 1 91 ? 0.294 16.376 12.172 1.00 56.50 91 LEU A CA 1
ATOM 747 C C . LEU A 1 91 ? 0.434 16.910 13.609 1.00 56.50 91 LEU A C 1
ATOM 749 O O . LEU A 1 91 ? 0.195 16.158 14.554 1.00 56.50 91 LEU A O 1
ATOM 753 N N . GLY A 1 92 ? 0.792 18.186 13.791 1.00 50.06 92 GLY A N 1
ATOM 754 C CA . GLY A 1 92 ? 1.069 18.777 15.104 1.00 50.06 92 GLY A CA 1
ATOM 755 C C . GLY A 1 92 ? -0.151 19.242 15.910 1.00 50.06 92 GLY A C 1
ATOM 756 O O . GLY A 1 92 ? -0.027 19.407 17.122 1.00 50.06 92 GLY A O 1
ATOM 757 N N . GLU A 1 93 ? -1.325 19.452 15.295 1.00 45.72 93 GLU A N 1
ATOM 758 C CA . GLU A 1 93 ? -2.364 20.297 15.928 1.00 45.72 93 GLU A CA 1
ATOM 759 C C . GLU A 1 93 ? -3.756 19.671 16.126 1.00 45.72 93 GLU A C 1
ATOM 761 O O . GLU A 1 93 ? -4.651 20.317 16.672 1.00 45.72 93 GLU A O 1
ATOM 766 N N . THR A 1 94 ? -3.987 18.393 15.807 1.00 42.38 94 THR A N 1
ATOM 767 C CA . THR A 1 94 ? -5.317 17.782 16.058 1.00 42.38 94 THR A CA 1
ATOM 768 C C . THR A 1 94 ? -5.408 17.101 17.430 1.00 42.38 94 THR A C 1
ATOM 770 O O . THR A 1 94 ? -5.775 15.931 17.547 1.00 42.38 94 THR A O 1
ATOM 773 N N . GLY A 1 95 ? -5.083 17.853 18.485 1.00 36.94 95 GLY A N 1
ATOM 774 C CA . GLY A 1 95 ? -5.355 17.507 19.887 1.00 36.94 95 GLY A CA 1
ATOM 775 C C . GLY A 1 95 ? -6.685 18.053 20.423 1.00 36.94 95 GLY A C 1
ATOM 776 O O . GLY A 1 95 ? -7.087 17.693 21.527 1.00 36.94 95 GLY A O 1
ATOM 777 N N . THR A 1 96 ? -7.403 18.888 19.660 1.00 36.59 96 THR A N 1
ATOM 778 C CA . THR A 1 96 ? -8.562 19.620 20.196 1.00 36.59 96 THR A CA 1
ATOM 779 C C . THR A 1 96 ? -9.657 19.817 19.148 1.00 36.59 96 THR A C 1
ATOM 781 O O . THR A 1 96 ? -9.845 20.902 18.618 1.00 36.59 96 THR A O 1
ATOM 784 N N . PHE A 1 97 ? -10.448 18.781 18.874 1.00 38.34 97 PHE A N 1
ATOM 785 C CA . PHE A 1 97 ? -11.803 18.981 18.348 1.00 38.34 97 PHE A CA 1
ATOM 786 C C . PHE A 1 97 ? -12.789 18.214 19.222 1.00 38.34 97 PHE A C 1
ATOM 788 O O . PHE A 1 97 ? -12.966 17.005 19.072 1.00 38.34 97 PHE A O 1
ATOM 795 N N . GLY A 1 98 ? -13.412 18.941 20.156 1.00 37.69 98 GLY A N 1
ATOM 796 C CA . GLY A 1 98 ? -14.557 18.449 20.919 1.00 37.69 98 GLY A CA 1
ATOM 797 C C . GLY A 1 98 ? -14.522 18.693 22.426 1.00 37.69 98 GLY A C 1
ATOM 798 O O . GLY A 1 98 ? -14.860 17.786 23.175 1.00 37.69 98 GLY A O 1
ATOM 799 N N . GLN A 1 99 ? -14.174 19.892 22.899 1.00 38.53 99 GLN A N 1
ATOM 800 C CA . GLN A 1 99 ? -14.768 20.370 24.151 1.00 38.53 99 GLN A CA 1
ATOM 801 C C . GLN A 1 99 ? -15.915 21.297 23.779 1.00 38.53 99 GLN A C 1
ATOM 803 O O . GLN A 1 99 ? -15.673 22.420 23.359 1.00 38.53 99 GLN A O 1
ATOM 808 N N . ASN A 1 100 ? -17.136 20.762 23.821 1.00 36.12 100 ASN A N 1
ATOM 809 C CA . ASN A 1 100 ? -18.366 21.458 24.210 1.00 36.12 100 ASN A CA 1
ATOM 810 C C . ASN A 1 100 ? -19.552 20.494 24.080 1.00 36.12 100 ASN A C 1
ATOM 812 O O . ASN A 1 100 ? -20.136 20.365 23.010 1.00 36.12 100 ASN A O 1
ATOM 816 N N . ALA A 1 101 ? -19.867 19.798 25.174 1.00 34.09 101 ALA A N 1
ATOM 817 C CA . ALA A 1 101 ? -21.213 19.657 25.745 1.00 34.09 101 ALA A CA 1
ATOM 818 C C . ALA A 1 101 ? -21.221 18.516 26.777 1.00 34.09 101 ALA A C 1
ATOM 820 O O . ALA A 1 101 ? -20.750 17.410 26.528 1.00 34.09 101 ALA A O 1
ATOM 821 N N . LYS A 1 102 ? -21.739 18.839 27.960 1.00 39.06 102 LYS A N 1
ATOM 822 C CA . LYS A 1 102 ? -21.937 17.966 29.118 1.00 39.06 102 LYS A CA 1
ATOM 823 C C . LYS A 1 102 ? -22.980 16.881 28.809 1.00 39.06 102 LYS A C 1
ATOM 825 O O . LYS A 1 102 ? -24.037 17.236 28.312 1.00 39.06 102 LYS A O 1
ATOM 830 N N . GLU A 1 103 ? -22.719 15.626 29.183 1.00 30.78 103 GLU A N 1
ATOM 831 C CA . GLU A 1 103 ? -23.562 14.827 30.101 1.00 30.78 103 GLU A CA 1
ATOM 832 C C . GLU A 1 103 ? -22.968 13.422 30.369 1.00 30.78 103 GLU A C 1
ATOM 834 O O . GLU A 1 103 ? -22.281 12.874 29.502 1.00 30.78 103 GLU A O 1
ATOM 839 N N . PRO A 1 104 ? -23.178 12.838 31.570 1.00 37.25 104 PRO A N 1
ATOM 840 C CA . PRO A 1 104 ? -22.555 11.588 31.992 1.00 37.25 104 PRO A CA 1
ATOM 841 C C . PRO A 1 104 ? -23.483 10.376 31.812 1.00 37.25 104 PRO A C 1
ATOM 843 O O . PRO A 1 104 ? -24.682 10.453 32.052 1.00 37.25 104 PRO A O 1
ATOM 846 N N . GLY A 1 105 ? -22.897 9.213 31.513 1.00 39.03 105 GLY A N 1
ATOM 847 C CA . GLY A 1 105 ? -23.543 7.922 31.772 1.00 39.03 105 GLY A CA 1
ATOM 848 C C . GLY A 1 105 ? -23.873 7.090 30.537 1.00 39.03 105 GLY A C 1
ATOM 849 O O . GLY A 1 105 ? -25.022 6.984 30.137 1.00 39.03 105 GLY A O 1
ATOM 850 N N . ALA A 1 106 ? -22.874 6.398 29.994 1.00 32.50 106 ALA A N 1
ATOM 851 C CA . ALA A 1 106 ? -23.066 5.086 29.381 1.00 32.50 106 ALA A CA 1
ATOM 852 C C . ALA A 1 106 ? -21.704 4.397 29.290 1.00 32.50 106 ALA A C 1
ATOM 854 O O . ALA A 1 106 ? -20.761 4.935 28.709 1.00 32.50 106 ALA A O 1
ATOM 855 N N . ALA A 1 107 ? -21.598 3.206 29.877 1.00 43.50 107 ALA A N 1
ATOM 856 C CA . ALA A 1 107 ? -20.443 2.326 29.768 1.00 43.50 107 ALA A CA 1
ATOM 857 C C . ALA A 1 107 ? -20.273 1.864 28.309 1.00 43.50 107 ALA A C 1
ATOM 859 O O . ALA A 1 107 ? -20.720 0.790 27.911 1.00 43.50 107 ALA A O 1
ATOM 860 N N . ALA A 1 108 ? -19.654 2.702 27.481 1.00 38.66 108 ALA A N 1
ATOM 861 C CA . ALA A 1 108 ? -19.309 2.361 26.115 1.00 38.66 108 ALA A CA 1
ATOM 862 C C . ALA A 1 108 ? -17.998 1.571 26.129 1.00 38.66 108 ALA A C 1
ATOM 864 O O . ALA A 1 108 ? -16.945 2.089 26.502 1.00 38.66 108 ALA A O 1
ATOM 865 N N . ARG A 1 109 ? -18.096 0.294 25.740 1.00 36.72 109 ARG A N 1
ATOM 866 C CA . ARG A 1 109 ? -16.974 -0.608 25.457 1.00 36.72 109 ARG A CA 1
ATOM 867 C C . ARG A 1 109 ? -15.858 0.165 24.754 1.00 36.72 109 ARG A C 1
ATOM 869 O O . ARG A 1 109 ? -16.040 0.619 23.624 1.00 36.72 109 ARG A O 1
ATOM 876 N N . ARG A 1 110 ? -14.718 0.301 25.436 1.00 35.62 110 ARG A N 1
ATOM 877 C CA . ARG A 1 110 ? -13.473 0.805 24.861 1.00 35.62 110 ARG A CA 1
ATOM 878 C C . ARG A 1 110 ? -13.034 -0.190 23.791 1.00 35.62 110 ARG A C 1
ATOM 880 O O . ARG A 1 110 ? -12.386 -1.184 24.076 1.00 35.62 110 ARG A O 1
ATOM 887 N N . ILE A 1 111 ? -13.483 0.031 22.561 1.00 42.19 111 ILE A N 1
ATOM 888 C CA . ILE A 1 111 ? -12.704 -0.395 21.408 1.00 42.19 111 ILE A CA 1
ATOM 889 C C . ILE A 1 111 ? -11.533 0.577 21.415 1.00 42.19 111 ILE A C 1
ATOM 891 O O . ILE A 1 111 ? -11.772 1.784 21.336 1.00 42.19 111 ILE A O 1
ATOM 895 N N . ASP A 1 112 ? -10.316 0.071 21.597 1.00 35.12 112 ASP A N 1
ATOM 896 C CA . ASP A 1 112 ? -9.085 0.859 21.638 1.00 35.12 112 ASP A CA 1
ATOM 897 C C . ASP A 1 112 ? -8.874 1.562 20.290 1.00 35.12 112 ASP A C 1
ATOM 899 O O . ASP A 1 112 ? -8.182 1.099 19.381 1.00 35.12 112 ASP A O 1
ATOM 903 N N . PHE A 1 113 ? -9.557 2.691 20.123 1.00 46.97 113 PHE A N 1
ATOM 904 C CA . PHE A 1 113 ? -9.369 3.599 19.014 1.00 46.97 113 PHE A CA 1
ATOM 905 C C . PHE A 1 113 ? -8.189 4.475 19.363 1.00 46.97 113 PHE A C 1
ATOM 907 O O . PHE A 1 113 ? -8.291 5.469 20.076 1.00 46.97 113 PHE A O 1
ATOM 914 N N . ILE A 1 114 ? -7.064 4.050 18.820 1.00 43.00 114 ILE A N 1
ATOM 915 C CA . ILE A 1 114 ? -5.866 4.838 18.658 1.00 43.00 114 ILE A CA 1
ATOM 916 C C . ILE A 1 114 ? -6.262 6.253 18.160 1.00 43.00 114 ILE A C 1
ATOM 918 O O . ILE A 1 114 ? -6.821 6.358 17.060 1.00 43.00 114 ILE A O 1
ATOM 922 N N . PRO A 1 115 ? -6.057 7.332 18.948 1.00 45.84 115 PRO A N 1
ATOM 923 C CA . PRO A 1 115 ? -6.274 8.701 18.479 1.00 45.84 115 PRO A CA 1
ATOM 924 C C . PRO A 1 115 ? -5.413 8.972 17.236 1.00 45.84 115 PRO A C 1
ATOM 926 O O . PRO A 1 115 ? -4.459 8.245 16.972 1.00 45.84 115 PRO A O 1
ATOM 929 N N . ARG A 1 116 ? -5.720 10.024 16.463 1.00 50.66 116 ARG A N 1
ATOM 930 C CA . ARG A 1 116 ? -4.990 10.425 15.233 1.00 50.66 116 ARG A CA 1
ATOM 931 C C . ARG A 1 116 ? -3.473 10.685 15.430 1.00 50.66 116 ARG A C 1
ATOM 933 O O . ARG A 1 116 ? -2.818 11.096 14.489 1.00 50.66 116 ARG A O 1
ATOM 940 N N . SER A 1 117 ? -2.931 10.424 16.620 1.00 52.44 117 SER A N 1
ATOM 941 C CA . SER A 1 117 ? -1.585 10.726 17.104 1.00 52.44 117 SER A CA 1
ATOM 942 C C . SER A 1 117 ? -0.683 9.499 17.340 1.00 52.44 117 SER A C 1
ATOM 944 O O . SER A 1 117 ? 0.250 9.600 18.127 1.00 52.44 117 SER A O 1
ATOM 946 N N . VAL A 1 118 ? -0.974 8.319 16.780 1.00 65.69 118 VAL A N 1
ATOM 947 C CA . VAL A 1 118 ? -0.138 7.112 17.027 1.00 65.69 118 VAL A CA 1
ATOM 948 C C . VAL A 1 118 ? 0.310 6.413 15.744 1.00 65.69 118 VAL A C 1
ATOM 950 O O . VAL A 1 118 ? 1.260 5.643 15.782 1.00 65.69 118 VAL A O 1
ATOM 953 N N . ILE A 1 119 ? -0.373 6.635 14.618 1.00 77.56 119 ILE A N 1
ATOM 954 C CA . ILE A 1 119 ? 0.025 6.044 13.337 1.00 77.56 119 ILE A CA 1
ATOM 955 C C . ILE A 1 119 ? 0.678 7.144 12.515 1.00 77.56 119 ILE A C 1
ATOM 957 O O . ILE A 1 119 ? -0.021 7.983 11.945 1.00 77.56 119 ILE A O 1
ATOM 961 N N . ASP A 1 120 ? 2.005 7.116 12.468 1.00 86.25 120 ASP A N 1
ATOM 962 C CA . ASP A 1 120 ? 2.783 8.066 11.685 1.00 86.25 120 ASP A CA 1
ATOM 963 C C . ASP A 1 120 ? 2.696 7.736 10.188 1.00 86.25 120 ASP A C 1
ATOM 965 O O . ASP A 1 120 ? 2.767 6.561 9.803 1.00 86.25 120 ASP A O 1
ATOM 969 N N . PRO A 1 121 ? 2.532 8.748 9.317 1.00 90.75 121 PRO A N 1
ATOM 970 C CA . PRO A 1 121 ? 2.594 8.551 7.880 1.00 90.75 121 PRO A CA 1
ATOM 971 C C . PRO A 1 121 ? 3.992 8.091 7.466 1.00 90.75 121 PRO A C 1
ATOM 973 O O . PRO A 1 121 ? 5.007 8.503 8.029 1.00 90.75 121 PRO A O 1
ATOM 976 N N . MET A 1 122 ? 4.054 7.281 6.413 1.00 92.50 122 MET A N 1
ATOM 977 C CA . MET A 1 122 ? 5.322 7.043 5.722 1.00 92.50 122 MET A CA 1
ATOM 978 C C . MET A 1 122 ? 5.752 8.292 4.959 1.00 92.50 122 MET A C 1
ATOM 980 O O . MET A 1 122 ? 4.920 9.135 4.670 1.00 92.50 122 MET A O 1
ATOM 984 N N . VAL A 1 123 ? 7.022 8.408 4.576 1.00 91.00 123 VAL A N 1
ATOM 985 C CA . VAL A 1 123 ? 7.529 9.586 3.853 1.00 91.00 123 VAL A CA 1
ATOM 986 C C . VAL A 1 123 ? 8.056 9.177 2.482 1.00 91.00 123 VAL A C 1
ATOM 988 O O . VAL A 1 123 ? 8.684 8.126 2.347 1.00 91.00 123 VAL A O 1
ATOM 991 N N . PHE A 1 124 ? 7.828 10.006 1.462 1.00 89.62 124 PHE A N 1
ATOM 992 C CA . PHE A 1 124 ? 8.468 9.831 0.156 1.00 89.62 124 PHE A CA 1
ATOM 993 C C . PHE A 1 124 ? 9.954 10.261 0.142 1.00 89.62 124 PHE A C 1
ATOM 995 O O . PHE A 1 124 ? 10.294 11.278 0.748 1.00 89.62 124 PHE A O 1
ATOM 1002 N N . PRO A 1 125 ? 10.831 9.573 -0.623 1.00 92.31 125 PRO A N 1
ATOM 1003 C CA . PRO A 1 125 ? 10.584 8.320 -1.337 1.00 92.31 125 PRO A CA 1
ATOM 1004 C C . PRO A 1 125 ? 10.447 7.137 -0.371 1.00 92.31 125 PRO A C 1
ATOM 1006 O O . PRO A 1 125 ? 11.196 7.008 0.594 1.00 92.31 125 PRO A O 1
ATOM 1009 N N . LEU A 1 126 ? 9.511 6.244 -0.672 1.00 93.00 126 LEU A N 1
ATOM 1010 C CA . LEU A 1 126 ? 9.133 5.132 0.185 1.00 93.00 126 LEU A CA 1
ATOM 1011 C C . LEU A 1 126 ? 9.568 3.799 -0.433 1.00 93.00 126 LEU A C 1
ATOM 1013 O O . LEU A 1 126 ? 9.212 3.498 -1.567 1.00 93.00 126 LEU A O 1
ATOM 1017 N N . THR A 1 127 ? 10.279 2.969 0.334 1.00 95.69 127 THR A N 1
ATOM 1018 C CA . THR A 1 127 ? 10.562 1.571 -0.029 1.00 95.69 127 THR A CA 1
ATOM 1019 C C . THR A 1 127 ? 9.656 0.622 0.753 1.00 95.69 127 THR A C 1
ATOM 1021 O O . THR A 1 127 ? 9.713 0.579 1.980 1.00 95.69 127 THR A O 1
ATOM 1024 N N . ILE A 1 128 ? 8.858 -0.175 0.047 1.00 96.38 128 ILE A N 1
ATOM 1025 C CA . ILE A 1 128 ? 7.964 -1.197 0.597 1.00 96.38 128 ILE A CA 1
ATOM 1026 C C . ILE A 1 128 ? 8.555 -2.579 0.319 1.00 96.38 128 ILE A C 1
ATOM 1028 O O . ILE A 1 128 ? 9.119 -2.830 -0.750 1.00 96.38 128 ILE A O 1
ATOM 1032 N N . ARG A 1 129 ? 8.424 -3.487 1.288 1.00 95.94 129 ARG A N 1
ATOM 1033 C CA . ARG A 1 129 ? 8.899 -4.872 1.192 1.00 95.94 129 ARG A CA 1
ATOM 1034 C C . ARG A 1 129 ? 7.777 -5.845 1.525 1.00 95.94 129 ARG A C 1
ATOM 1036 O O . ARG A 1 129 ? 6.809 -5.500 2.197 1.00 95.94 129 ARG A O 1
ATOM 1043 N N . LEU A 1 130 ? 7.923 -7.085 1.078 1.00 95.25 130 LEU A N 1
ATOM 1044 C CA . LEU A 1 130 ? 7.013 -8.152 1.472 1.00 95.25 130 LEU A CA 1
ATOM 1045 C C . LEU A 1 130 ? 6.982 -8.285 3.006 1.00 95.25 130 LEU A C 1
ATOM 1047 O O . LEU A 1 130 ? 8.019 -8.191 3.662 1.00 95.25 130 LEU A O 1
ATOM 1051 N N . LEU A 1 131 ? 5.794 -8.502 3.573 1.00 95.19 131 LEU A N 1
ATOM 1052 C CA . LEU A 1 131 ? 5.533 -8.622 5.013 1.00 95.19 131 LEU A CA 1
ATOM 1053 C C . LEU A 1 131 ? 5.803 -7.366 5.857 1.00 95.19 131 LEU A C 1
ATOM 1055 O O . LEU A 1 131 ? 5.643 -7.440 7.078 1.00 95.19 131 LEU A O 1
ATOM 1059 N N . SER A 1 132 ? 6.152 -6.219 5.258 1.00 95.75 132 SER A N 1
ATOM 1060 C CA . SER A 1 132 ? 6.263 -4.964 6.008 1.00 95.75 132 SER A CA 1
ATOM 1061 C C . SER A 1 132 ? 4.898 -4.506 6.522 1.00 95.75 132 SER A C 1
ATOM 1063 O O . SER A 1 132 ? 3.888 -4.656 5.828 1.00 95.75 132 SER A O 1
ATOM 1065 N N . THR A 1 133 ? 4.879 -3.912 7.712 1.00 95.94 133 THR A N 1
ATOM 1066 C CA . THR A 1 133 ? 3.716 -3.188 8.231 1.00 95.94 133 THR A CA 1
ATOM 1067 C C . THR A 1 133 ? 3.741 -1.763 7.688 1.00 95.94 133 THR A C 1
ATOM 1069 O O . THR A 1 133 ? 4.762 -1.088 7.796 1.00 95.94 133 THR A O 1
ATOM 1072 N N . ILE A 1 134 ? 2.637 -1.320 7.088 1.00 95.94 134 ILE A N 1
ATOM 1073 C CA . ILE A 1 134 ? 2.489 0.012 6.498 1.00 95.94 134 ILE A CA 1
ATOM 1074 C C . ILE A 1 134 ? 1.219 0.697 7.023 1.00 95.94 134 ILE A C 1
ATOM 1076 O O . ILE A 1 134 ? 0.203 0.024 7.236 1.00 95.94 134 ILE A O 1
ATOM 1080 N N . PRO A 1 135 ? 1.237 2.021 7.223 1.00 94.94 135 PRO A N 1
ATOM 1081 C CA . PRO A 1 135 ? 0.063 2.777 7.611 1.00 94.94 135 PRO A CA 1
ATOM 1082 C C . PRO A 1 135 ? -0.853 3.010 6.400 1.00 94.94 135 PRO A C 1
ATOM 1084 O O . PRO A 1 135 ? -0.411 3.325 5.291 1.00 94.94 135 PRO A O 1
ATOM 1087 N N . VAL A 1 136 ? -2.156 2.857 6.611 1.00 94.62 136 VAL A N 1
ATOM 1088 C CA . VAL A 1 136 ? -3.193 3.000 5.588 1.00 94.62 136 VAL A CA 1
ATOM 1089 C C . VAL A 1 136 ? -4.379 3.817 6.093 1.00 94.62 136 VAL A C 1
ATOM 1091 O O . VAL A 1 136 ? -4.734 3.803 7.275 1.00 94.62 136 VAL A O 1
ATOM 1094 N N . ALA A 1 137 ? -5.020 4.503 5.157 1.00 91.94 137 ALA A N 1
ATOM 1095 C CA . ALA A 1 137 ? -6.246 5.259 5.322 1.00 91.94 137 ALA A CA 1
ATOM 1096 C C . ALA A 1 137 ? -7.417 4.484 4.695 1.00 91.94 137 ALA A C 1
ATOM 1098 O O . ALA A 1 137 ? -7.442 4.208 3.493 1.00 91.94 137 ALA A O 1
ATOM 1099 N N . LEU A 1 138 ? -8.389 4.121 5.526 1.00 90.88 138 LEU A N 1
ATOM 1100 C CA . LEU A 1 138 ? -9.610 3.414 5.148 1.00 90.88 138 LEU A CA 1
ATOM 1101 C C . LEU A 1 138 ? -10.725 4.431 4.925 1.00 90.88 138 LEU A C 1
ATOM 1103 O O . LEU A 1 138 ? -10.969 5.252 5.807 1.00 90.88 138 LEU A O 1
ATOM 1107 N N . HIS A 1 139 ? -11.429 4.351 3.802 1.00 87.75 139 HIS A N 1
ATOM 1108 C CA . HIS A 1 139 ? -12.550 5.242 3.491 1.00 87.75 139 HIS A CA 1
ATOM 1109 C C . HIS A 1 139 ? -13.765 4.451 3.005 1.00 87.75 139 HIS A C 1
ATOM 1111 O O . HIS A 1 139 ? -13.647 3.328 2.508 1.00 87.75 139 HIS A O 1
ATOM 1117 N N . ALA A 1 140 ? -14.952 5.021 3.194 1.00 85.62 140 ALA A N 1
ATOM 1118 C CA . ALA A 1 140 ? -16.178 4.445 2.659 1.00 85.62 140 ALA A CA 1
ATOM 1119 C C . ALA A 1 140 ? -16.213 4.592 1.131 1.00 85.62 140 ALA A C 1
ATOM 1121 O O . ALA A 1 140 ? -15.961 5.676 0.610 1.00 85.62 140 ALA A O 1
ATOM 1122 N N . VAL A 1 141 ? -16.575 3.518 0.431 1.00 83.50 141 VAL A N 1
ATOM 1123 C CA . VAL A 1 141 ? -16.855 3.516 -1.008 1.00 83.50 141 VAL A CA 1
ATOM 1124 C C . VAL A 1 141 ? -18.288 3.014 -1.208 1.00 83.50 141 VAL A C 1
ATOM 1126 O O . VAL A 1 141 ? -18.686 2.004 -0.631 1.00 83.50 141 VAL A O 1
ATOM 1129 N N . GLY A 1 142 ? -19.090 3.732 -1.997 1.00 78.50 142 GLY A N 1
ATOM 1130 C CA . GLY A 1 142 ? -20.494 3.380 -2.265 1.00 78.50 142 GLY A CA 1
ATOM 1131 C C . GLY A 1 142 ? -21.491 3.827 -1.180 1.00 78.50 142 GLY A C 1
ATOM 1132 O O . GLY A 1 142 ? -21.241 4.773 -0.434 1.00 78.50 142 GLY A O 1
ATOM 1133 N N . GLY A 1 143 ? -22.651 3.159 -1.101 1.00 66.94 143 GLY A N 1
ATOM 1134 C CA . GLY A 1 143 ? -23.688 3.430 -0.091 1.00 66.94 143 GLY A CA 1
ATOM 1135 C C . GLY A 1 143 ? -24.778 4.446 -0.459 1.00 66.94 143 GLY A C 1
ATOM 1136 O O . GLY A 1 143 ? -25.522 4.865 0.429 1.00 66.94 143 GLY A O 1
ATOM 1137 N N . GLY A 1 144 ? -24.853 4.847 -1.732 1.00 71.94 144 GLY A N 1
ATOM 1138 C CA . GLY A 1 144 ? -26.075 5.378 -2.348 1.00 71.94 144 GLY A CA 1
ATOM 1139 C C . GLY A 1 144 ? -26.936 4.212 -2.841 1.00 71.94 144 GLY A C 1
ATOM 1140 O O . GLY A 1 144 ? -27.476 3.471 -2.029 1.00 71.94 144 GLY A O 1
ATOM 1141 N N . ASP A 1 145 ? -26.946 3.986 -4.157 1.00 66.62 145 ASP A N 1
ATOM 1142 C CA . ASP A 1 145 ? -27.621 2.844 -4.806 1.00 66.62 145 ASP A CA 1
ATOM 1143 C C . ASP A 1 145 ? -26.702 1.626 -5.054 1.00 66.62 145 ASP A C 1
ATOM 1145 O O . ASP A 1 145 ? -27.127 0.611 -5.601 1.00 66.62 145 ASP A O 1
ATOM 1149 N N . GLY A 1 146 ? -25.420 1.719 -4.683 1.00 71.94 146 GLY A N 1
ATOM 1150 C CA . GLY A 1 146 ? -24.408 0.682 -4.917 1.00 71.94 146 GLY A CA 1
ATOM 1151 C C . GLY A 1 146 ? -24.018 -0.106 -3.660 1.00 71.94 146 GLY A C 1
ATOM 1152 O O . GLY A 1 146 ? -24.235 0.373 -2.540 1.00 71.94 146 GLY A O 1
ATOM 1153 N N . PRO A 1 147 ? -23.393 -1.289 -3.823 1.00 76.75 147 PRO A N 1
ATOM 1154 C CA . PRO A 1 147 ? -22.915 -2.090 -2.704 1.00 76.75 147 PRO A CA 1
ATOM 1155 C C . PRO A 1 147 ? -21.916 -1.302 -1.855 1.00 76.75 147 PRO A C 1
ATOM 1157 O O . PRO A 1 147 ? -21.113 -0.512 -2.351 1.00 76.75 147 PRO A O 1
ATOM 1160 N N . ILE A 1 148 ? -22.000 -1.523 -0.549 1.00 80.19 148 ILE A N 1
ATOM 1161 C CA . ILE A 1 148 ? -21.117 -0.916 0.440 1.00 80.19 148 ILE A CA 1
ATOM 1162 C C . ILE A 1 148 ? -19.737 -1.565 0.339 1.00 80.19 148 ILE A C 1
ATOM 1164 O O . ILE A 1 148 ? -19.630 -2.787 0.459 1.00 80.19 148 ILE A O 1
ATOM 1168 N N . ASP A 1 149 ? -18.692 -0.752 0.186 1.00 84.94 149 ASP A N 1
ATOM 1169 C CA . ASP A 1 149 ? -17.311 -1.220 0.138 1.00 84.94 149 ASP A CA 1
ATOM 1170 C C . ASP A 1 149 ? -16.348 -0.330 0.951 1.00 84.94 149 ASP A C 1
ATOM 1172 O O . ASP A 1 149 ? -16.672 0.796 1.336 1.00 84.94 149 ASP A O 1
ATOM 1176 N N . ILE A 1 150 ? -15.158 -0.846 1.266 1.00 87.44 150 ILE A N 1
ATOM 1177 C CA . ILE A 1 150 ? -14.121 -0.126 2.021 1.00 87.44 150 ILE A CA 1
ATOM 1178 C C . ILE A 1 150 ? -12.896 0.066 1.133 1.00 87.44 150 ILE A C 1
ATOM 1180 O O . ILE A 1 150 ? -12.140 -0.872 0.880 1.00 87.44 150 ILE A O 1
ATOM 1184 N N . GLY A 1 151 ? -12.681 1.302 0.697 1.00 89.94 151 GLY A N 1
ATOM 1185 C CA . GLY A 1 151 ? -11.489 1.691 -0.039 1.00 89.94 151 GLY A CA 1
ATOM 1186 C C . GLY A 1 151 ? -10.279 1.821 0.883 1.00 89.94 151 GLY A C 1
ATOM 1187 O O . GLY A 1 151 ? -10.409 2.112 2.077 1.00 89.94 151 GLY A O 1
ATOM 1188 N N . VAL A 1 152 ? -9.087 1.619 0.323 1.00 93.81 152 VAL A N 1
ATOM 1189 C CA . VAL A 1 152 ? -7.824 1.695 1.065 1.00 93.81 152 VAL A CA 1
ATOM 1190 C C . VAL A 1 152 ? -6.813 2.515 0.291 1.00 93.81 152 VAL A C 1
ATOM 1192 O O . VAL A 1 152 ? -6.606 2.275 -0.895 1.00 93.81 152 VAL A O 1
ATOM 1195 N N . ARG A 1 153 ? -6.172 3.451 0.986 1.00 94.44 153 ARG A N 1
ATOM 1196 C CA . ARG A 1 153 ? -5.085 4.288 0.475 1.00 94.44 153 ARG A CA 1
ATOM 1197 C C . ARG A 1 153 ? -3.888 4.181 1.410 1.00 94.44 153 ARG A C 1
ATOM 1199 O O . ARG A 1 153 ? -4.057 3.957 2.608 1.00 94.44 153 ARG A O 1
ATOM 1206 N N . LEU A 1 154 ? -2.683 4.354 0.890 1.00 94.81 154 LEU A N 1
ATOM 1207 C CA . LEU A 1 154 ? -1.473 4.480 1.700 1.00 94.81 154 LEU A CA 1
ATOM 1208 C C . LEU A 1 154 ? -1.515 5.795 2.482 1.00 94.81 154 LEU A C 1
ATOM 1210 O O . LEU A 1 154 ? -1.867 6.824 1.911 1.00 94.81 154 LEU A O 1
ATOM 1214 N N . LEU A 1 155 ? -1.150 5.778 3.764 1.00 93.44 155 LEU A N 1
ATOM 1215 C CA . LEU A 1 155 ? -0.974 7.004 4.542 1.00 93.44 155 LEU A CA 1
ATOM 1216 C C . LEU A 1 155 ? 0.472 7.482 4.382 1.00 93.44 155 LEU A C 1
ATOM 1218 O O . LEU A 1 155 ? 1.398 6.851 4.899 1.00 93.44 155 LEU A O 1
ATOM 1222 N N . ILE A 1 156 ? 0.670 8.575 3.649 1.00 91.88 156 ILE A N 1
ATOM 1223 C CA . ILE A 1 156 ? 2.005 9.066 3.292 1.00 91.88 156 ILE A CA 1
ATOM 1224 C C . ILE A 1 156 ? 2.095 10.571 3.571 1.00 91.88 156 ILE A C 1
ATOM 1226 O O . ILE A 1 156 ? 1.091 11.269 3.584 1.00 91.88 156 ILE A O 1
ATOM 1230 N N . SER A 1 157 ? 3.294 11.084 3.794 1.00 89.56 157 SER A N 1
ATOM 1231 C CA . SER A 1 157 ? 3.625 12.496 3.866 1.00 89.56 157 SER A CA 1
ATOM 1232 C C . SER A 1 157 ? 4.746 12.833 2.886 1.00 89.56 157 SER A C 1
ATOM 1234 O O . SER A 1 157 ? 5.508 11.979 2.413 1.00 89.56 157 SER A O 1
ATOM 1236 N N . SER A 1 158 ? 4.808 14.107 2.521 1.00 84.44 158 SER A N 1
ATOM 1237 C CA . SER A 1 158 ? 5.772 14.631 1.562 1.00 84.44 158 SER A CA 1
ATOM 1238 C C . SER A 1 158 ? 6.306 15.964 2.053 1.00 84.44 158 SER A C 1
ATOM 1240 O O . SER A 1 158 ? 5.536 16.835 2.438 1.00 84.44 158 SER A O 1
ATOM 1242 N N . TYR A 1 159 ? 7.624 16.143 1.983 1.00 80.94 159 TYR A N 1
ATOM 1243 C CA . TYR A 1 159 ? 8.259 17.451 2.178 1.00 80.94 159 TYR A CA 1
ATOM 1244 C C . TYR A 1 159 ? 8.261 18.304 0.901 1.00 80.94 159 TYR A C 1
ATOM 1246 O O . TYR A 1 159 ? 8.683 19.460 0.922 1.00 80.94 159 TYR A O 1
ATOM 1254 N N . LEU A 1 160 ? 7.833 17.733 -0.227 1.00 69.62 160 LEU A N 1
ATOM 1255 C CA . LEU A 1 160 ? 7.695 18.449 -1.489 1.00 69.62 160 LEU A CA 1
ATOM 1256 C C . LEU A 1 160 ? 6.348 19.185 -1.489 1.00 69.62 160 LEU A C 1
ATOM 1258 O O . LEU A 1 160 ? 5.310 18.524 -1.433 1.00 69.62 160 LEU A O 1
ATOM 1262 N N . ARG A 1 161 ? 6.401 20.522 -1.537 1.00 56.44 161 ARG A N 1
ATOM 1263 C CA . ARG A 1 161 ? 5.268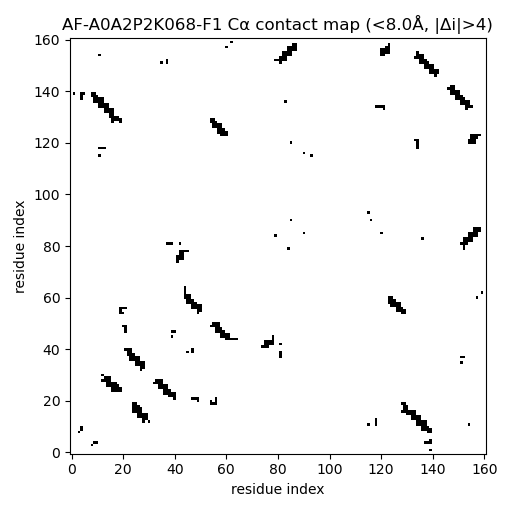 21.423 -1.798 1.00 56.44 161 ARG A CA 1
ATOM 1264 C C . ARG A 1 161 ? 5.071 21.645 -3.295 1.00 56.44 161 ARG A C 1
ATOM 1266 O O . ARG A 1 161 ? 6.095 21.677 -4.019 1.00 56.44 161 ARG A O 1
#

Foldseek 3Di:
DLVCLVVVQKAKFKWWFAAADQFWTWIATPVVRDIDIAGPPQAPQWDWDQDPVQRKIWIAGHPDPDPPPDDDPDRHDYLVLAADEDAPVVLPPPPDDDPDDDDDDDPDPPPPRDPSNPADAAEPRDMDHHGDIFMKMWHWDDDDPDDTDIGIHGYYYYPPD